Protein AF-A0A2H0LLN9-F1 (afdb_monomer_lite)

Sequence (47 aa):
DIDRRTINELFIITQPAHLQKLENVKLSSDQRDLKRAELIREKLNLL

pLDDT: mean 93.67, std 5.62, range [62.38, 97.44]

Structure (mmCIF, N/CA/C/O backbone):
data_AF-A0A2H0LLN9-F1
#
_entry.id   AF-A0A2H0LLN9-F1
#
loop_
_atom_site.group_PDB
_atom_site.id
_atom_site.type_symbol
_atom_site.label_atom_id
_atom_site.label_alt_id
_atom_site.label_comp_id
_atom_site.label_asym_id
_atom_site.label_entity_id
_atom_site.label_seq_id
_atom_site.pdbx_PDB_ins_code
_atom_site.Cartn_x
_atom_site.Cartn_y
_atom_site.Cartn_z
_atom_site.occupancy
_atom_site.B_iso_or_equiv
_atom_site.auth_seq_id
_atom_site.auth_comp_id
_atom_site.auth_asym_id
_atom_site.auth_atom_id
_atom_site.pdbx_PDB_model_num
ATOM 1 N N . ASP A 1 1 ? 7.444 -7.653 -18.783 1.00 85.00 1 ASP A N 1
ATOM 2 C CA . ASP A 1 1 ? 8.327 -7.616 -17.606 1.00 85.00 1 ASP A CA 1
ATOM 3 C C . ASP A 1 1 ? 7.887 -6.460 -16.716 1.00 85.00 1 ASP A C 1
ATOM 5 O O . ASP A 1 1 ? 7.393 -5.481 -17.268 1.00 85.00 1 ASP A O 1
ATOM 9 N N . ILE A 1 2 ? 7.970 -6.582 -15.390 1.00 88.62 2 ILE A N 1
ATOM 10 C CA . ILE A 1 2 ? 7.567 -5.507 -14.460 1.00 88.62 2 ILE A CA 1
ATOM 11 C C . ILE A 1 2 ? 8.826 -4.745 -14.037 1.00 88.62 2 ILE A C 1
ATOM 13 O O . ILE A 1 2 ? 9.798 -5.363 -13.608 1.00 88.62 2 ILE A O 1
ATOM 17 N N . ASP A 1 3 ? 8.817 -3.410 -14.125 1.00 94.75 3 ASP A N 1
ATOM 18 C CA . ASP A 1 3 ? 9.953 -2.598 -13.676 1.00 94.75 3 ASP A CA 1
ATOM 19 C C . ASP A 1 3 ? 10.186 -2.801 -12.168 1.00 94.75 3 ASP A C 1
ATOM 21 O O . ASP A 1 3 ? 9.282 -2.665 -11.338 1.00 94.75 3 ASP A O 1
ATOM 25 N N . ARG A 1 4 ? 11.436 -3.088 -11.791 1.00 96.00 4 ARG A N 1
ATOM 26 C CA . ARG A 1 4 ? 11.862 -3.191 -10.392 1.00 96.00 4 ARG A CA 1
ATOM 27 C C . ARG A 1 4 ? 11.519 -1.930 -9.595 1.00 96.00 4 ARG A C 1
ATOM 29 O O . ARG A 1 4 ? 11.262 -2.027 -8.396 1.00 96.00 4 ARG A O 1
ATOM 36 N N . ARG A 1 5 ? 11.495 -0.757 -10.235 1.00 96.06 5 ARG A N 1
ATOM 37 C CA . ARG A 1 5 ? 11.059 0.496 -9.597 1.00 96.06 5 ARG A CA 1
ATOM 38 C C . ARG A 1 5 ? 9.612 0.403 -9.121 1.00 96.06 5 ARG A C 1
ATOM 40 O O . ARG A 1 5 ? 9.358 0.711 -7.963 1.00 96.06 5 ARG A O 1
ATOM 47 N N . THR A 1 6 ? 8.709 -0.127 -9.947 1.00 95.31 6 THR A N 1
ATOM 48 C CA . THR A 1 6 ? 7.300 -0.350 -9.587 1.00 95.31 6 THR A CA 1
ATOM 49 C C . THR A 1 6 ? 7.172 -1.273 -8.378 1.00 95.31 6 THR A C 1
ATOM 51 O O . THR A 1 6 ? 6.408 -0.988 -7.459 1.00 95.31 6 THR A O 1
ATOM 54 N N . ILE A 1 7 ? 7.964 -2.348 -8.331 1.00 95.50 7 ILE A N 1
ATOM 55 C CA . ILE A 1 7 ? 7.983 -3.263 -7.181 1.00 95.50 7 ILE A CA 1
ATOM 56 C C . ILE A 1 7 ? 8.471 -2.554 -5.910 1.00 95.50 7 ILE A C 1
ATOM 58 O O . ILE A 1 7 ? 7.843 -2.678 -4.859 1.00 95.50 7 ILE A O 1
ATOM 62 N N . ASN A 1 8 ? 9.563 -1.791 -5.998 1.00 97.44 8 ASN A N 1
ATOM 63 C CA . ASN A 1 8 ? 10.106 -1.052 -4.857 1.00 97.44 8 ASN A CA 1
ATOM 64 C C . ASN A 1 8 ? 9.115 -0.003 -4.331 1.00 97.44 8 ASN A C 1
ATOM 66 O O . ASN A 1 8 ? 8.953 0.138 -3.121 1.00 97.44 8 ASN A O 1
ATOM 70 N N . GLU A 1 9 ? 8.437 0.717 -5.224 1.00 96.06 9 GLU A N 1
ATOM 71 C CA . GLU A 1 9 ? 7.409 1.689 -4.849 1.00 96.06 9 GLU A CA 1
ATOM 72 C C . GLU A 1 9 ? 6.253 1.010 -4.119 1.00 96.06 9 GLU A C 1
ATOM 74 O O . GLU A 1 9 ? 5.908 1.422 -3.009 1.00 96.06 9 GLU A O 1
ATOM 79 N N . LEU A 1 10 ? 5.709 -0.072 -4.692 1.00 96.62 10 LEU A N 1
ATOM 80 C CA . LEU A 1 10 ? 4.651 -0.864 -4.066 1.00 96.62 10 LEU A CA 1
ATOM 81 C C . LEU A 1 10 ? 5.067 -1.358 -2.680 1.00 96.62 10 LEU A C 1
ATOM 83 O O . LEU A 1 10 ? 4.277 -1.262 -1.743 1.00 96.62 10 LEU A O 1
ATOM 87 N N . PHE A 1 11 ? 6.308 -1.815 -2.513 1.00 96.62 11 PHE A N 1
ATOM 88 C CA . PHE A 1 11 ? 6.815 -2.292 -1.227 1.00 96.62 11 PHE A CA 1
ATOM 89 C C . PHE A 1 11 ? 6.777 -1.226 -0.121 1.00 96.62 11 PHE A C 1
ATOM 91 O O . PHE A 1 11 ? 6.557 -1.567 1.041 1.00 96.62 11 PHE A O 1
ATOM 98 N N . ILE A 1 12 ? 6.967 0.051 -0.464 1.00 96.56 12 ILE A N 1
ATOM 99 C CA . ILE A 1 12 ? 6.920 1.164 0.493 1.00 96.56 12 ILE A CA 1
ATOM 100 C C . ILE A 1 12 ? 5.482 1.637 0.724 1.00 96.56 12 ILE A C 1
ATOM 102 O O . ILE A 1 12 ? 5.044 1.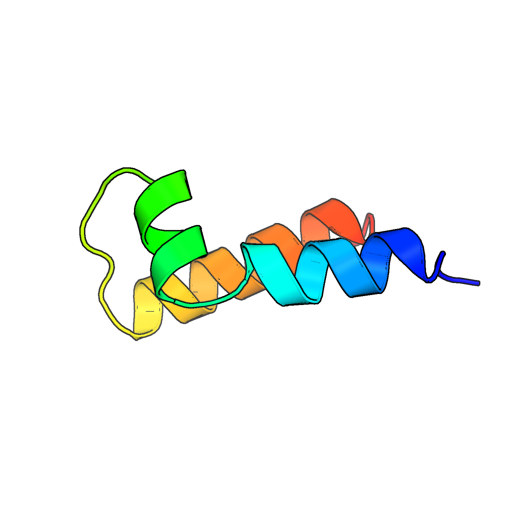742 1.871 1.00 96.56 12 ILE A O 1
ATOM 106 N N . ILE A 1 13 ? 4.725 1.914 -0.341 1.00 95.50 13 ILE A N 1
ATOM 107 C CA . ILE A 1 13 ? 3.411 2.567 -0.206 1.00 95.50 13 ILE A CA 1
ATOM 108 C C . ILE A 1 13 ? 2.336 1.638 0.371 1.00 95.50 13 ILE A C 1
ATOM 110 O O . ILE A 1 13 ? 1.386 2.110 0.989 1.00 95.50 13 ILE A O 1
ATOM 114 N N . THR A 1 14 ? 2.493 0.318 0.224 1.00 96.25 14 THR A N 1
ATOM 115 C CA . THR A 1 14 ? 1.533 -0.674 0.745 1.00 96.25 14 THR A CA 1
ATOM 116 C C . THR A 1 14 ? 1.701 -0.984 2.237 1.00 96.25 14 THR A C 1
ATOM 118 O O . THR A 1 14 ? 0.876 -1.710 2.813 1.00 96.25 14 THR A O 1
ATOM 121 N N . GLN A 1 15 ? 2.740 -0.436 2.882 1.00 96.25 15 GLN A N 1
ATOM 122 C CA . GLN A 1 15 ? 2.977 -0.624 4.312 1.00 96.25 15 GLN A CA 1
ATOM 123 C C . GLN A 1 15 ? 1.885 0.049 5.153 1.00 96.25 15 GLN A C 1
ATOM 125 O O . GLN A 1 15 ? 1.410 1.125 4.786 1.00 96.25 15 GLN A O 1
ATOM 130 N N . PRO A 1 16 ? 1.508 -0.506 6.322 1.00 93.00 16 PRO A N 1
ATOM 131 C CA . PRO A 1 16 ? 0.338 -0.048 7.075 1.00 93.00 16 PRO A CA 1
ATOM 132 C C . PRO A 1 16 ? 0.336 1.446 7.422 1.00 93.00 16 PRO A C 1
ATOM 134 O O . PRO A 1 16 ? -0.716 2.079 7.364 1.00 93.00 16 PRO A O 1
ATOM 137 N N . ALA A 1 17 ? 1.493 2.009 7.785 1.00 93.50 17 ALA A N 1
ATOM 138 C CA . ALA A 1 17 ? 1.617 3.421 8.143 1.00 93.50 17 ALA A CA 1
ATOM 139 C C . ALA A 1 17 ? 1.556 4.343 6.914 1.00 93.50 17 ALA A C 1
ATOM 141 O O . ALA A 1 17 ? 0.915 5.389 6.962 1.00 93.50 17 ALA A O 1
ATOM 142 N N . HIS A 1 18 ? 2.183 3.940 5.806 1.00 94.94 18 HIS A N 1
ATOM 143 C CA . HIS A 1 18 ? 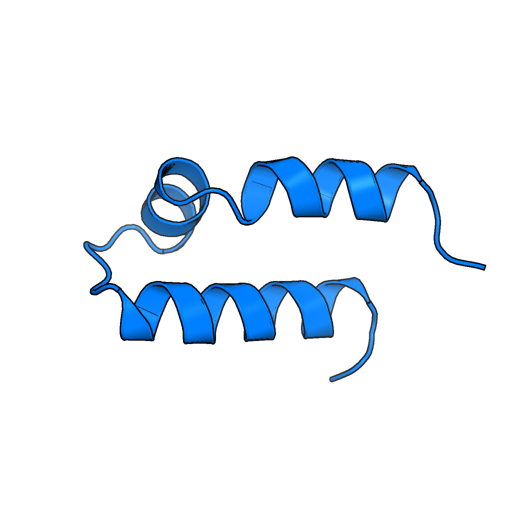2.158 4.695 4.553 1.00 94.94 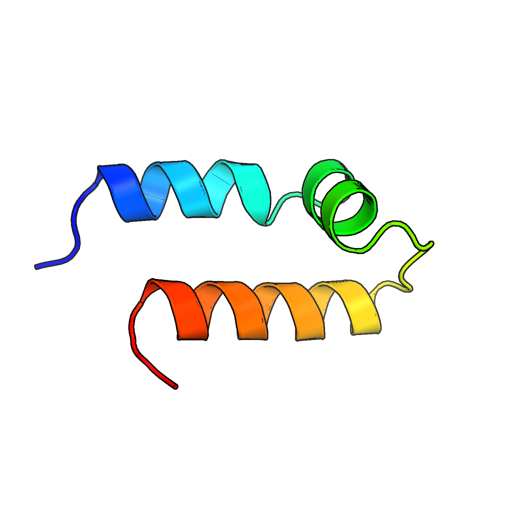18 HIS A CA 1
ATOM 144 C C . HIS A 1 18 ? 0.766 4.684 3.930 1.00 94.94 18 HIS A C 1
ATOM 146 O O . HIS A 1 18 ? 0.266 5.739 3.555 1.00 94.94 18 HIS A O 1
ATOM 152 N N . LEU A 1 19 ? 0.116 3.522 3.919 1.00 95.06 19 LEU A N 1
ATOM 153 C CA . LEU A 1 19 ? -1.244 3.356 3.431 1.00 95.06 19 LEU A CA 1
ATOM 154 C C . LEU A 1 19 ? -2.244 4.193 4.240 1.00 95.06 19 LEU A C 1
ATOM 156 O O . LEU A 1 19 ? -3.053 4.910 3.667 1.00 95.06 19 LEU A O 1
ATOM 160 N N . GLN A 1 20 ? -2.152 4.176 5.575 1.00 93.69 20 GLN A N 1
ATOM 161 C CA . GLN A 1 20 ? -3.002 5.029 6.417 1.00 93.69 20 GLN A CA 1
ATOM 162 C C . GLN A 1 20 ? -2.727 6.521 6.220 1.00 93.69 20 GLN A C 1
ATOM 164 O O . GLN A 1 20 ? -3.654 7.325 6.243 1.00 93.69 20 GLN A O 1
ATOM 169 N N . LYS A 1 21 ? -1.461 6.902 6.012 1.00 94.06 21 LYS A N 1
ATOM 170 C CA . LYS A 1 21 ? -1.102 8.289 5.706 1.00 94.06 21 LYS A CA 1
ATOM 171 C C . LYS A 1 21 ? -1.654 8.732 4.346 1.00 94.06 21 LYS A C 1
ATOM 173 O O . LYS A 1 21 ? -2.085 9.873 4.238 1.00 94.06 21 LYS A O 1
ATOM 178 N N . LEU A 1 22 ? -1.638 7.853 3.341 1.00 93.38 22 LEU A N 1
ATOM 179 C CA . LEU A 1 22 ? -2.154 8.121 1.996 1.00 93.38 22 LEU A CA 1
ATOM 180 C C . LEU A 1 22 ? -3.664 8.394 2.022 1.00 93.38 22 LEU A C 1
ATOM 182 O O . LEU A 1 22 ? -4.114 9.384 1.459 1.00 93.38 22 LEU A O 1
ATOM 186 N N . GLU A 1 23 ? -4.421 7.558 2.738 1.00 93.44 23 GLU A N 1
ATOM 187 C CA . GLU A 1 23 ? -5.879 7.702 2.853 1.00 93.44 23 GLU A CA 1
ATOM 188 C C . GLU A 1 23 ? -6.306 8.812 3.824 1.00 93.44 23 GLU A C 1
ATOM 190 O O . GLU A 1 23 ? -7.476 9.184 3.865 1.00 93.44 23 GLU A O 1
ATOM 195 N N . ASN A 1 24 ? -5.374 9.336 4.629 1.00 93.81 24 ASN A N 1
AT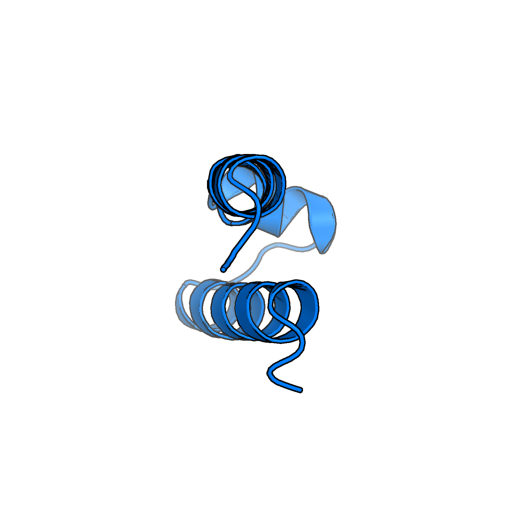OM 196 C CA . ASN A 1 24 ? -5.608 10.380 5.630 1.00 93.81 24 ASN A CA 1
ATOM 197 C C . ASN A 1 24 ? -6.737 10.051 6.637 1.00 93.81 24 ASN A C 1
ATOM 199 O O . ASN A 1 24 ? -7.347 10.941 7.230 1.00 93.81 24 ASN A O 1
ATOM 203 N N . VAL A 1 25 ? -7.009 8.759 6.850 1.00 91.81 25 VAL A N 1
ATOM 204 C CA . VAL A 1 25 ? -8.014 8.241 7.787 1.00 91.81 25 VAL A CA 1
ATOM 205 C C . VAL A 1 25 ? -7.492 6.985 8.486 1.00 91.81 25 VAL A C 1
ATOM 207 O O . VAL A 1 25 ? -6.640 6.262 7.965 1.00 91.81 25 VAL A O 1
ATOM 210 N N . LYS A 1 26 ? -8.017 6.689 9.682 1.00 93.12 26 LYS A N 1
ATOM 211 C CA . LYS A 1 26 ? -7.744 5.404 10.338 1.00 93.12 26 LYS A CA 1
ATOM 212 C C . LYS A 1 26 ? -8.500 4.295 9.616 1.00 93.12 26 LYS A C 1
ATOM 214 O O . LYS A 1 26 ? -9.725 4.264 9.640 1.00 93.12 26 LYS A O 1
ATOM 219 N N . LEU A 1 27 ? -7.750 3.369 9.032 1.00 94.12 27 LEU A N 1
ATOM 220 C CA . LEU A 1 27 ? -8.285 2.185 8.369 1.00 94.12 27 LEU A CA 1
ATOM 221 C C . LEU A 1 27 ? -8.297 0.993 9.332 1.00 94.12 27 LEU A C 1
ATOM 223 O O . LEU A 1 27 ? -7.296 0.730 10.015 1.00 94.12 27 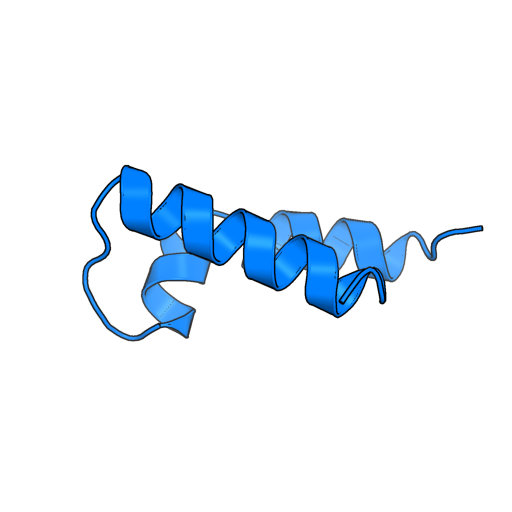LEU A O 1
ATOM 227 N N . SER A 1 28 ? -9.392 0.232 9.337 1.00 96.19 28 SER A N 1
ATOM 228 C CA . SER A 1 28 ? -9.442 -1.104 9.941 1.00 96.19 28 SER A CA 1
ATOM 229 C C . SER A 1 28 ? -8.496 -2.074 9.217 1.00 96.19 28 SER A C 1
ATOM 231 O O . SER A 1 28 ? -7.920 -1.740 8.180 1.00 96.19 28 SER A O 1
ATOM 233 N N . SER A 1 29 ? -8.301 -3.283 9.755 1.00 94.69 29 SER A N 1
ATOM 234 C CA . SER A 1 29 ? -7.460 -4.278 9.072 1.00 94.69 29 SER A CA 1
ATOM 235 C C . SER A 1 29 ? -7.999 -4.624 7.685 1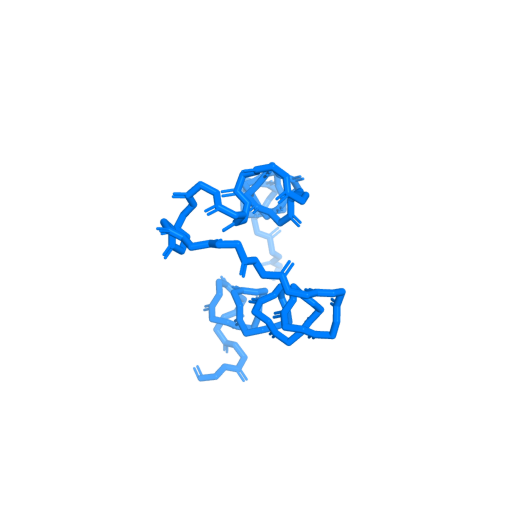.00 94.69 29 SER A C 1
ATOM 237 O O . SER A 1 29 ? -7.262 -4.508 6.710 1.00 94.69 29 SER A O 1
ATOM 239 N N . ASP A 1 30 ? -9.296 -4.906 7.589 1.00 96.75 30 ASP A N 1
ATOM 240 C CA . ASP A 1 30 ? -9.939 -5.288 6.331 1.00 96.75 30 ASP A CA 1
ATOM 241 C C . ASP A 1 30 ? -9.909 -4.150 5.304 1.00 96.75 30 ASP A C 1
ATOM 243 O O . ASP A 1 30 ? -9.639 -4.370 4.124 1.00 96.75 30 ASP A O 1
ATOM 247 N N . GLN A 1 31 ? -10.115 -2.905 5.752 1.00 96.50 31 GLN A N 1
ATOM 248 C CA . GLN A 1 31 ? -10.018 -1.729 4.885 1.00 96.50 31 GLN A CA 1
ATOM 249 C C . GLN A 1 31 ? -8.599 -1.540 4.338 1.00 96.50 31 GLN A C 1
ATOM 251 O O . GLN A 1 31 ? -8.437 -1.200 3.166 1.00 96.50 31 GLN A O 1
ATOM 256 N N . ARG A 1 32 ? -7.562 -1.787 5.154 1.00 96.00 32 ARG A N 1
ATOM 257 C CA . ARG A 1 32 ? -6.169 -1.751 4.681 1.00 96.00 32 ARG A CA 1
ATOM 258 C C . ARG A 1 32 ? -5.910 -2.826 3.638 1.00 96.00 32 ARG A C 1
ATOM 260 O O . ARG A 1 32 ? -5.229 -2.547 2.658 1.00 96.00 32 ARG A O 1
ATOM 267 N N . ASP A 1 33 ? -6.427 -4.031 3.834 1.00 96.38 33 ASP A N 1
ATOM 268 C CA . ASP A 1 33 ? -6.203 -5.132 2.898 1.00 96.38 33 ASP A CA 1
ATOM 269 C C . ASP A 1 33 ? -6.899 -4.874 1.555 1.00 96.38 33 ASP A C 1
ATOM 271 O O . ASP A 1 33 ? -6.277 -5.040 0.502 1.00 96.38 33 ASP A O 1
ATOM 275 N N . LEU A 1 34 ? -8.130 -4.349 1.583 1.00 96.56 34 LEU A N 1
ATOM 276 C CA . LEU A 1 34 ? -8.847 -3.882 0.392 1.00 96.56 34 LEU A CA 1
ATOM 277 C C . LEU A 1 34 ? -8.079 -2.782 -0.349 1.00 96.56 34 LEU A C 1
ATOM 279 O O . LEU A 1 34 ? -7.808 -2.930 -1.543 1.00 96.56 34 LEU A O 1
ATOM 283 N N . LYS A 1 35 ? -7.676 -1.718 0.359 1.00 95.69 35 LYS A N 1
ATOM 284 C CA . LYS A 1 35 ? -6.968 -0.578 -0.243 1.00 95.69 35 LYS A CA 1
ATOM 285 C C . LYS A 1 35 ? -5.594 -0.970 -0.780 1.00 95.69 35 LYS A C 1
ATOM 287 O O . LYS A 1 35 ? -5.193 -0.532 -1.855 1.00 95.69 35 LYS A O 1
ATOM 292 N N . ARG A 1 36 ? -4.879 -1.854 -0.076 1.00 96.81 36 ARG A N 1
ATOM 293 C CA . ARG A 1 36 ? -3.613 -2.421 -0.555 1.00 96.81 36 ARG A CA 1
ATOM 294 C C . ARG A 1 36 ? -3.812 -3.150 -1.879 1.00 96.81 36 ARG A C 1
ATOM 296 O O . ARG A 1 36 ? -3.032 -2.950 -2.804 1.00 96.81 36 ARG A O 1
ATOM 303 N N . ALA A 1 37 ? -4.834 -3.996 -1.963 1.00 96.62 37 ALA A N 1
ATOM 304 C CA . ALA A 1 37 ? -5.102 -4.771 -3.164 1.00 96.62 37 ALA A CA 1
ATOM 305 C C . ALA A 1 37 ? -5.521 -3.874 -4.343 1.00 96.62 37 ALA A C 1
ATOM 307 O O . ALA A 1 37 ? -5.104 -4.126 -5.470 1.00 96.62 37 ALA A O 1
ATOM 308 N N . GLU A 1 38 ? -6.303 -2.822 -4.085 1.00 95.88 38 GLU A N 1
ATOM 309 C CA . GLU A 1 38 ? -6.654 -1.789 -5.069 1.00 95.88 38 GLU A CA 1
ATOM 310 C C . GLU A 1 38 ? -5.402 -1.097 -5.622 1.00 95.88 38 GLU A C 1
ATOM 312 O O . GLU A 1 38 ? -5.154 -1.182 -6.821 1.00 95.88 38 GLU A O 1
ATOM 317 N N . LEU A 1 39 ? -4.545 -0.547 -4.752 1.00 95.12 39 LEU A N 1
ATOM 318 C CA . LEU A 1 39 ? -3.308 0.136 -5.152 1.00 95.12 39 LEU A CA 1
ATOM 319 C C . LEU A 1 39 ? -2.357 -0.759 -5.950 1.00 95.12 39 LEU A C 1
ATOM 321 O O . LEU A 1 39 ? -1.755 -0.309 -6.922 1.00 95.12 39 LEU A O 1
ATOM 325 N N . ILE A 1 40 ? -2.200 -2.023 -5.543 1.00 95.81 40 ILE A N 1
ATOM 326 C CA . ILE A 1 40 ? -1.366 -2.983 -6.277 1.00 95.81 40 ILE A CA 1
ATOM 327 C C . ILE A 1 40 ? -1.925 -3.190 -7.682 1.00 95.81 40 ILE A C 1
ATOM 329 O O . ILE A 1 40 ? -1.170 -3.138 -8.651 1.00 95.81 40 ILE A O 1
ATOM 333 N N . ARG A 1 41 ? -3.237 -3.416 -7.806 1.00 96.00 41 ARG A N 1
ATOM 334 C CA . ARG A 1 41 ? -3.861 -3.642 -9.109 1.00 96.00 41 ARG A CA 1
ATOM 335 C C . ARG A 1 41 ? -3.772 -2.412 -10.007 1.00 96.00 41 ARG A C 1
ATOM 337 O O . ARG A 1 41 ? -3.394 -2.567 -11.161 1.00 96.00 41 ARG A O 1
ATOM 344 N N . GLU A 1 42 ? -4.026 -1.215 -9.482 1.00 94.19 42 GLU A N 1
ATOM 345 C CA . GLU A 1 42 ? -3.872 0.036 -10.236 1.00 94.19 42 GLU A CA 1
ATOM 346 C C . GLU A 1 42 ? -2.436 0.218 -10.742 1.00 94.19 42 GLU A C 1
ATOM 348 O O . GLU A 1 42 ? -2.218 0.478 -11.921 1.00 94.19 42 GLU A O 1
ATOM 353 N N . LYS A 1 43 ? -1.426 0.032 -9.880 1.00 93.06 43 LYS A N 1
ATOM 354 C CA . LYS A 1 43 ? -0.019 0.250 -10.262 1.00 93.06 43 LYS A CA 1
ATOM 355 C C . LYS A 1 43 ? 0.524 -0.785 -11.239 1.00 93.06 43 LYS A C 1
ATOM 357 O O . LYS A 1 43 ? 1.472 -0.498 -11.965 1.00 93.06 43 LYS A O 1
ATOM 362 N N . LEU A 1 44 ? -0.055 -1.981 -11.236 1.00 94.06 44 LEU A N 1
ATOM 363 C CA . LEU A 1 44 ? 0.276 -3.048 -12.174 1.00 94.06 44 LEU A CA 1
ATOM 364 C C . LEU A 1 44 ? -0.600 -3.022 -13.439 1.00 94.06 44 LEU A C 1
ATOM 366 O O . LEU A 1 44 ? -0.457 -3.921 -14.265 1.00 94.06 44 LEU A O 1
ATOM 370 N N . ASN A 1 45 ? -1.467 -2.012 -13.610 1.00 87.81 45 ASN A N 1
ATOM 371 C CA . ASN A 1 45 ? -2.436 -1.902 -14.709 1.00 87.81 45 ASN A CA 1
ATOM 372 C C . ASN A 1 45 ? -3.322 -3.158 -14.852 1.00 87.81 45 ASN A C 1
ATOM 374 O O . ASN A 1 45 ? -3.568 -3.646 -15.954 1.00 87.81 45 ASN A O 1
ATOM 378 N N . LEU A 1 46 ? -3.749 -3.721 -13.719 1.00 79.75 46 LEU A N 1
ATOM 379 C CA . LEU A 1 46 ? -4.658 -4.871 -13.634 1.00 79.75 46 LEU A CA 1
ATOM 380 C C . LEU A 1 46 ? -6.127 -4.449 -13.436 1.00 79.75 46 LEU A C 1
ATOM 382 O O . LEU A 1 46 ? -6.986 -5.316 -13.269 1.00 79.75 46 LEU A O 1
ATOM 386 N N . LEU A 1 47 ? -6.390 -3.139 -13.396 1.00 62.38 47 LEU A N 1
ATOM 387 C CA . LEU A 1 47 ? -7.697 -2.488 -13.292 1.00 62.38 47 LEU A CA 1
ATOM 388 C C . LEU A 1 47 ? -7.856 -1.468 -14.419 1.00 62.38 47 LEU A C 1
ATOM 390 O O . LEU A 1 47 ? -6.825 -0.865 -14.795 1.00 62.38 47 LEU A O 1
#

Radius of gyration: 10.91 Å; chains: 1; bounding box: 22×18×28 Å

Secondary structure (DSSP, 8-state):
---HHHHHHHHHHTSHHHHHHHHTSPPPHHHHHHHHHHHHHHHTT--

Foldseek 3Di:
DDDVVLVVVLVPCLDQVNVCVVVVHDDDPVRSVVSSVVVNCVSVVVD